Protein AF-A0A126QVD4-F1 (afdb_monomer)

pLDDT: mean 88.86, std 11.67, range [42.12, 97.56]

Secondary structure (DSSP, 8-state):
------HHHHHHHHHHHHHHHHHH-TT--EEE--TTS-HHHHHHHHHHHHHHTT---EETT----SSEEEES-STT-HHHHHHHHHH-TTSEEEEEEEETTTEEEEEE---

Solvent-accessible surface area (backbone atoms only — not comparable to full-atom values): 6305 Å² total; per-residue (Å²): 133,83,81,77,72,51,73,68,58,54,51,49,58,54,42,51,57,49,47,52,50,43,73,72,34,86,82,50,52,66,44,72,50,57,70,72,60,40,26,59,55,53,45,54,50,48,56,52,47,29,59,77,74,70,44,65,59,27,52,66,90,46,71,84,35,73,48,25,37,37,30,81,47,64,85,94,34,69,71,52,55,55,48,50,40,69,77,35,73,80,36,41,43,35,27,22,38,74,48,80,91,51,25,12,27,42,36,46,71,80,132

Sequence (111 aa):
MEELCSPAESDLDALERKLESFLLDKDAEMVIGLRRMGRENLLDYAVVMCGDIGLDCSVYPDTSSDHMVFFYGWEGMEGIFDRMSSENPRRQLVFGQELCHQVPALVRYKK

Radius of gyration: 14.75 Å; Cα contacts (8 Å, |Δi|>4): 171; chains: 1; bounding box: 33×44×39 Å

Structure (mmCIF, N/CA/C/O backbone):
data_AF-A0A126QVD4-F1
#
_entry.id   AF-A0A126QVD4-F1
#
loop_
_atom_site.group_PDB
_atom_site.id
_atom_site.type_symbol
_atom_site.label_atom_id
_atom_site.label_alt_id
_atom_site.label_comp_id
_atom_site.label_asym_id
_atom_site.label_entity_id
_atom_site.label_seq_id
_atom_site.pdbx_PDB_ins_code
_atom_site.Cartn_x
_atom_site.Cartn_y
_atom_site.Cartn_z
_atom_site.occupancy
_atom_site.B_iso_or_equiv
_atom_site.auth_seq_id
_atom_site.auth_comp_id
_atom_site.auth_asym_id
_atom_site.auth_atom_id
_atom_site.pdbx_PDB_model_num
ATOM 1 N N . MET A 1 1 ? 13.893 -28.969 -23.364 1.00 42.12 1 MET A N 1
ATOM 2 C CA . MET A 1 1 ? 14.118 -27.642 -23.962 1.00 42.12 1 MET A CA 1
ATOM 3 C C . MET A 1 1 ? 13.903 -26.684 -22.810 1.00 42.12 1 MET A C 1
ATOM 5 O O . MET A 1 1 ? 12.763 -26.484 -22.430 1.00 42.12 1 MET A O 1
ATOM 9 N N . GLU A 1 2 ? 14.978 -26.312 -22.117 1.00 47.94 2 GLU A N 1
ATOM 10 C CA . GLU A 1 2 ? 14.901 -25.401 -20.970 1.00 47.94 2 GLU A CA 1
ATOM 11 C C . GLU A 1 2 ? 14.807 -23.984 -21.535 1.00 47.94 2 GLU A C 1
ATOM 13 O O . GLU A 1 2 ? 15.745 -23.512 -22.179 1.00 47.94 2 GLU A O 1
ATOM 18 N N . GLU A 1 3 ? 13.648 -23.345 -21.382 1.00 51.97 3 GLU A N 1
ATOM 19 C CA . GLU A 1 3 ? 13.528 -21.906 -21.593 1.00 51.97 3 GLU A CA 1
ATOM 20 C C . GLU A 1 3 ? 14.398 -21.214 -20.544 1.00 51.97 3 GLU A C 1
ATOM 22 O O . GLU A 1 3 ? 14.135 -21.266 -19.344 1.00 51.97 3 GLU A O 1
ATOM 27 N N . LEU A 1 4 ? 15.491 -20.611 -21.006 1.00 51.12 4 LEU A N 1
ATOM 28 C CA . LEU A 1 4 ? 16.284 -19.688 -20.212 1.00 51.12 4 LEU A CA 1
ATOM 29 C C . LEU A 1 4 ? 15.438 -18.424 -20.029 1.00 51.12 4 LEU A C 1
ATOM 31 O O . LEU A 1 4 ? 15.457 -17.558 -20.904 1.00 51.12 4 LEU A O 1
ATOM 35 N N . CYS A 1 5 ? 14.683 -18.338 -18.928 1.00 48.69 5 CYS A N 1
ATOM 36 C CA . CYS A 1 5 ? 14.030 -17.093 -18.518 1.00 48.69 5 CYS A CA 1
ATOM 37 C C . CYS A 1 5 ? 15.049 -15.956 -18.579 1.00 48.69 5 CYS A C 1
ATOM 39 O O . CYS 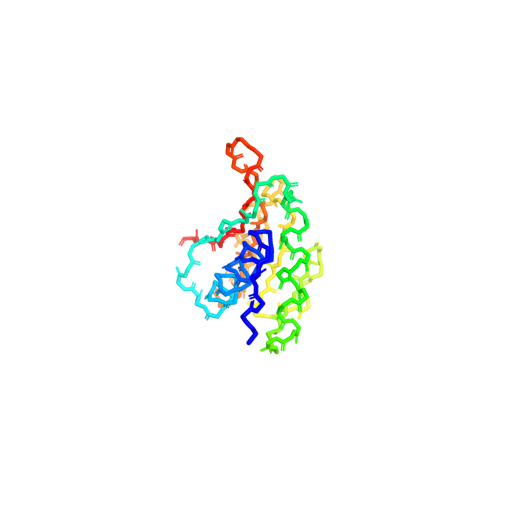A 1 5 ? 16.176 -16.077 -18.078 1.00 48.69 5 CYS A O 1
ATOM 41 N N . SER A 1 6 ? 14.669 -14.853 -19.216 1.00 58.19 6 SER A N 1
ATOM 42 C CA . SER A 1 6 ? 15.533 -13.683 -19.255 1.00 58.19 6 SER A CA 1
ATOM 43 C C . SER A 1 6 ? 15.725 -13.134 -17.828 1.00 58.19 6 SER A C 1
ATOM 45 O O . SER A 1 6 ? 14.829 -13.262 -16.990 1.00 58.19 6 SER A O 1
ATOM 47 N N . PRO A 1 7 ? 16.867 -12.494 -17.509 1.00 61.62 7 PRO A N 1
ATOM 48 C CA . PRO A 1 7 ? 17.097 -11.934 -16.173 1.00 61.62 7 PRO A CA 1
ATOM 49 C C . PRO A 1 7 ? 15.999 -10.955 -15.726 1.00 61.62 7 PRO A C 1
ATOM 51 O O . PRO A 1 7 ? 15.680 -10.890 -14.547 1.00 61.62 7 PRO A O 1
ATOM 54 N N . ALA A 1 8 ? 15.387 -10.237 -16.675 1.00 61.97 8 ALA A N 1
ATOM 55 C CA . ALA A 1 8 ? 14.307 -9.292 -16.406 1.00 61.97 8 ALA A CA 1
ATOM 56 C C . ALA A 1 8 ? 12.982 -9.977 -16.027 1.00 61.97 8 ALA A C 1
ATOM 58 O O . ALA A 1 8 ? 12.289 -9.497 -15.135 1.00 61.97 8 ALA A O 1
ATOM 59 N N . GLU A 1 9 ? 12.641 -11.101 -16.665 1.00 62.75 9 GLU A N 1
ATOM 60 C CA . GLU A 1 9 ? 11.473 -11.911 -16.280 1.00 62.75 9 GLU A CA 1
ATOM 61 C C . GLU A 1 9 ? 11.687 -12.537 -14.899 1.00 62.75 9 GLU A C 1
ATOM 63 O O . GLU A 1 9 ? 10.808 -12.468 -14.047 1.00 62.75 9 GLU A O 1
ATOM 68 N N . SER A 1 10 ? 12.902 -13.023 -14.618 1.00 73.00 10 SER A N 1
ATOM 69 C CA . SER A 1 10 ? 13.250 -13.538 -13.289 1.00 73.00 10 SER A CA 1
ATOM 70 C C . SER A 1 10 ? 13.154 -12.472 -12.187 1.00 73.00 10 SER A C 1
ATOM 72 O O . SER A 1 10 ? 12.842 -12.811 -11.044 1.00 73.00 10 SER A O 1
ATOM 74 N N . ASP A 1 11 ? 13.455 -11.209 -12.497 1.00 83.69 11 ASP A N 1
ATOM 75 C CA . ASP A 1 11 ? 13.363 -10.096 -11.548 1.00 83.69 11 ASP A CA 1
ATOM 76 C C . ASP A 1 11 ? 11.905 -9.699 -11.269 1.00 83.69 11 ASP A C 1
ATOM 78 O O . ASP A 1 11 ? 11.569 -9.363 -10.129 1.00 83.69 11 ASP A O 1
ATOM 82 N N . LEU A 1 12 ? 11.036 -9.768 -12.282 1.00 87.69 12 LEU A N 1
ATOM 83 C CA . LEU A 1 12 ? 9.601 -9.513 -12.140 1.00 87.69 12 LEU A CA 1
ATOM 84 C C . LEU A 1 12 ? 8.907 -10.627 -11.355 1.00 87.69 12 LEU A C 1
ATOM 86 O O . LEU A 1 12 ? 8.247 -10.320 -10.368 1.00 87.69 12 LEU A O 1
ATOM 90 N N . ASP A 1 13 ? 9.153 -11.898 -11.676 1.00 90.69 13 ASP A N 1
ATOM 91 C CA . ASP A 1 13 ? 8.613 -13.034 -10.914 1.00 90.69 13 ASP A CA 1
ATOM 92 C C . ASP A 1 13 ? 9.039 -12.975 -9.437 1.00 90.69 13 ASP A C 1
ATOM 94 O O . ASP A 1 13 ? 8.281 -13.289 -8.512 1.00 90.69 13 ASP A O 1
ATOM 98 N N . ALA A 1 14 ? 10.287 -12.565 -9.186 1.00 91.94 14 ALA A N 1
ATOM 99 C CA . ALA A 1 14 ? 10.794 -12.385 -7.835 1.00 91.94 14 ALA A CA 1
ATOM 100 C C . ALA A 1 14 ? 10.139 -11.194 -7.121 1.00 91.94 14 ALA A C 1
ATOM 102 O O . ALA A 1 14 ? 9.924 -11.268 -5.907 1.00 91.94 14 ALA A O 1
ATOM 103 N N . LEU A 1 15 ? 9.847 -10.101 -7.833 1.00 94.44 15 LEU A N 1
ATOM 104 C CA . LEU A 1 15 ? 9.083 -8.979 -7.293 1.00 94.44 15 LEU A CA 1
ATOM 105 C C . LEU A 1 15 ? 7.657 -9.414 -6.957 1.00 94.44 15 LEU A C 1
ATOM 107 O O . LEU A 1 15 ? 7.210 -9.132 -5.849 1.00 94.44 15 LEU A O 1
ATOM 111 N N . GLU A 1 16 ? 6.979 -10.124 -7.857 1.00 95.81 16 GLU A N 1
ATOM 112 C CA . GLU A 1 16 ? 5.603 -10.580 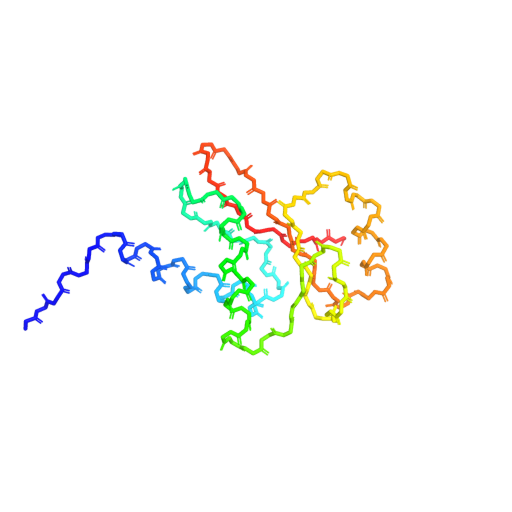-7.658 1.00 95.81 16 GLU A CA 1
ATOM 113 C C . GLU A 1 16 ? 5.465 -11.393 -6.377 1.00 95.81 16 GLU A C 1
ATOM 115 O O . GLU A 1 16 ? 4.668 -11.045 -5.512 1.00 95.81 16 GLU A O 1
ATOM 120 N N . ARG A 1 17 ? 6.325 -12.398 -6.180 1.00 95.75 17 ARG A N 1
ATOM 121 C CA . ARG A 1 17 ? 6.300 -13.231 -4.965 1.00 95.75 17 ARG A CA 1
ATOM 122 C C . ARG A 1 17 ? 6.551 -12.430 -3.689 1.00 95.75 17 ARG A C 1
ATOM 124 O O . ARG A 1 17 ? 5.953 -12.703 -2.650 1.00 95.75 17 ARG A O 1
ATOM 131 N N . LYS A 1 18 ? 7.464 -11.454 -3.736 1.00 96.56 18 LYS A N 1
ATOM 132 C CA . LYS A 1 18 ? 7.744 -10.576 -2.586 1.00 96.56 18 LYS A CA 1
ATOM 133 C C . LYS A 1 18 ? 6.562 -9.665 -2.291 1.00 96.56 18 LYS A C 1
ATOM 135 O O . LYS A 1 18 ? 6.254 -9.437 -1.124 1.00 96.56 18 LYS A O 1
ATOM 140 N N . LEU A 1 19 ? 5.936 -9.133 -3.334 1.00 97.19 19 LEU A N 1
ATOM 141 C CA . LEU A 1 19 ? 4.803 -8.236 -3.219 1.00 97.19 19 LEU A CA 1
ATOM 142 C C . LEU A 1 19 ? 3.579 -8.979 -2.690 1.00 97.19 19 LEU A C 1
ATOM 144 O O . LEU A 1 19 ? 2.992 -8.531 -1.714 1.00 97.19 19 LEU A O 1
ATOM 148 N N . GLU A 1 20 ? 3.275 -10.154 -3.232 1.00 97.44 20 GLU A N 1
ATOM 149 C CA . GLU A 1 20 ? 2.218 -11.034 -2.735 1.00 97.44 20 GLU A CA 1
ATOM 150 C C . GLU A 1 20 ? 2.434 -11.356 -1.250 1.00 97.44 20 GLU A C 1
ATOM 152 O O . GLU A 1 20 ? 1.540 -11.150 -0.427 1.00 97.44 20 GLU A O 1
ATOM 157 N N . SER A 1 21 ? 3.654 -11.762 -0.873 1.00 97.12 21 SER A N 1
ATOM 158 C CA . SER A 1 21 ? 4.001 -12.009 0.529 1.00 97.12 21 SER A CA 1
ATOM 159 C C . SER A 1 21 ? 3.792 -10.772 1.405 1.00 97.12 21 SER A C 1
ATOM 161 O O . SER A 1 21 ? 3.296 -10.908 2.518 1.00 97.12 21 SER A O 1
ATOM 163 N N . PHE A 1 22 ? 4.149 -9.577 0.931 1.00 97.56 22 PHE A N 1
ATOM 164 C CA . PHE A 1 22 ? 3.942 -8.321 1.658 1.00 97.56 22 PHE A CA 1
ATOM 165 C C . PHE A 1 22 ? 2.459 -7.954 1.805 1.00 97.56 22 PHE A C 1
ATOM 167 O O . PHE A 1 22 ? 2.061 -7.403 2.831 1.00 97.56 22 PHE A O 1
ATOM 174 N N . LEU A 1 23 ? 1.636 -8.233 0.794 1.00 96.69 23 LEU A N 1
ATOM 175 C CA . LEU A 1 23 ? 0.202 -7.949 0.825 1.00 96.69 23 LEU A CA 1
ATOM 176 C C . LEU A 1 23 ? -0.543 -8.884 1.788 1.00 96.69 23 LEU A C 1
ATOM 178 O O . LEU A 1 23 ? -1.460 -8.439 2.483 1.00 96.69 23 LEU A O 1
ATOM 182 N N . LEU A 1 24 ? -0.124 -10.151 1.860 1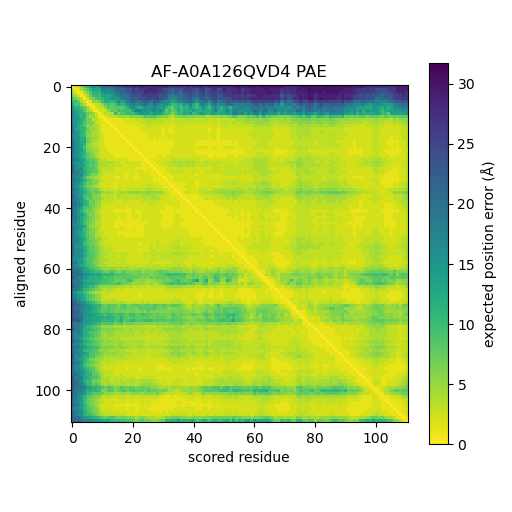.00 95.69 24 LEU A N 1
ATOM 183 C CA . LEU A 1 24 ? -0.709 -11.170 2.735 1.00 95.69 24 LEU A CA 1
ATOM 184 C C . LEU A 1 24 ? -0.202 -11.086 4.183 1.00 95.69 24 LEU A C 1
ATOM 186 O O . LEU A 1 24 ? -0.972 -11.332 5.116 1.00 95.69 24 LEU A O 1
ATOM 190 N N . ASP A 1 25 ? 1.066 -10.723 4.387 1.00 95.19 25 ASP A N 1
ATOM 191 C CA . ASP A 1 25 ? 1.666 -10.566 5.711 1.00 95.19 25 ASP A CA 1
ATOM 192 C C . ASP A 1 25 ? 1.468 -9.140 6.254 1.00 95.19 25 ASP A C 1
ATOM 194 O O . ASP A 1 25 ? 2.073 -8.165 5.803 1.00 95.19 25 ASP A O 1
ATOM 198 N N . LYS A 1 26 ? 0.619 -9.016 7.277 1.00 89.81 26 LYS A N 1
ATOM 199 C CA . LYS A 1 26 ? 0.320 -7.735 7.937 1.00 89.81 26 LYS A CA 1
ATOM 200 C C . LYS A 1 26 ? 1.482 -7.221 8.788 1.00 89.81 26 LYS A C 1
ATOM 202 O O . LYS A 1 26 ? 1.528 -6.023 9.072 1.00 89.81 26 LYS A O 1
ATOM 207 N N . ASP A 1 27 ? 2.409 -8.093 9.175 1.00 93.12 27 ASP A N 1
ATOM 208 C CA . ASP A 1 27 ? 3.581 -7.721 9.961 1.00 93.12 27 ASP A CA 1
ATOM 209 C C . ASP A 1 27 ? 4.725 -7.212 9.078 1.00 93.12 27 ASP A C 1
ATOM 211 O O . ASP A 1 27 ? 5.578 -6.461 9.569 1.00 93.12 27 ASP A O 1
ATOM 215 N N . ALA A 1 28 ? 4.705 -7.529 7.778 1.00 94.50 28 ALA A N 1
ATOM 216 C CA . ALA A 1 28 ? 5.667 -7.029 6.807 1.00 94.50 28 ALA A CA 1
ATOM 217 C C . ALA A 1 28 ? 5.624 -5.493 6.725 1.00 94.50 28 ALA A C 1
ATOM 219 O O . ALA A 1 28 ? 4.601 -4.875 6.413 1.00 94.50 28 ALA A O 1
ATOM 220 N N . GLU A 1 29 ? 6.767 -4.872 7.015 1.00 95.25 29 GLU A N 1
ATOM 221 C CA . GLU A 1 29 ? 6.900 -3.413 7.107 1.00 95.25 29 GLU A CA 1
ATOM 222 C C . GLU A 1 29 ? 7.107 -2.756 5.756 1.00 95.25 29 GLU A C 1
ATOM 224 O O . GLU A 1 29 ? 6.608 -1.658 5.518 1.00 95.25 29 GLU A O 1
ATOM 229 N N . MET A 1 30 ? 7.840 -3.420 4.866 1.00 96.31 30 MET A N 1
ATOM 230 C CA . MET A 1 30 ? 8.141 -2.874 3.557 1.00 96.31 30 MET A CA 1
ATOM 231 C C . MET A 1 30 ? 8.438 -3.955 2.527 1.00 96.31 30 MET A C 1
ATOM 233 O O . MET A 1 30 ? 8.949 -5.027 2.853 1.00 96.31 30 MET A O 1
ATOM 237 N N . VAL A 1 31 ? 8.207 -3.613 1.265 1.00 96.81 31 VAL A N 1
ATOM 238 C CA . VAL A 1 31 ? 8.687 -4.365 0.105 1.00 96.81 31 VAL A CA 1
ATOM 239 C C . VAL A 1 31 ? 9.404 -3.421 -0.848 1.00 96.81 31 VAL A C 1
ATOM 241 O O . VAL A 1 31 ? 8.956 -2.303 -1.099 1.00 96.81 31 VAL A O 1
ATOM 244 N N . ILE A 1 32 ? 10.550 -3.871 -1.356 1.00 95.88 32 ILE A N 1
ATOM 245 C CA . ILE A 1 32 ? 11.388 -3.109 -2.281 1.00 95.88 32 ILE A CA 1
ATOM 246 C C . ILE A 1 32 ? 11.063 -3.544 -3.709 1.00 95.88 32 ILE A C 1
ATOM 248 O O . ILE A 1 32 ? 11.115 -4.734 -4.023 1.00 95.88 32 ILE A O 1
ATOM 252 N N . GLY A 1 33 ? 10.754 -2.570 -4.561 1.00 94.50 33 GLY A N 1
ATOM 253 C CA . GLY A 1 33 ? 10.507 -2.772 -5.982 1.00 94.50 33 GLY A CA 1
ATOM 254 C C . GLY A 1 33 ? 11.779 -2.795 -6.825 1.00 94.50 33 GLY A C 1
ATOM 255 O O . GLY A 1 33 ? 12.905 -2.664 -6.338 1.00 94.50 33 GLY A O 1
ATOM 256 N N . LEU A 1 34 ? 11.590 -2.933 -8.136 1.00 93.19 34 LEU A N 1
ATOM 257 C CA . LEU A 1 34 ? 12.692 -2.903 -9.091 1.00 93.19 34 LEU A CA 1
ATOM 258 C C . LEU A 1 34 ? 13.209 -1.475 -9.288 1.00 93.19 34 LEU A C 1
ATOM 260 O O . LEU A 1 34 ? 12.451 -0.507 -9.381 1.00 93.19 34 LEU A O 1
ATOM 264 N N . ARG A 1 35 ? 14.533 -1.336 -9.388 1.00 91.19 35 ARG A N 1
ATOM 265 C CA . ARG A 1 35 ? 15.179 -0.043 -9.629 1.00 91.19 35 ARG A CA 1
ATOM 266 C C . ARG A 1 35 ? 14.640 0.585 -10.919 1.00 91.19 35 ARG A C 1
ATOM 268 O O . ARG A 1 35 ? 14.551 -0.093 -11.937 1.00 91.19 35 ARG A O 1
ATOM 275 N N . ARG A 1 36 ? 14.361 1.892 -10.894 1.00 87.69 36 ARG A N 1
ATOM 276 C CA . ARG A 1 36 ? 13.770 2.678 -12.000 1.00 87.69 36 ARG A CA 1
ATOM 277 C C . ARG A 1 36 ? 12.320 2.338 -12.364 1.00 87.69 36 ARG A C 1
ATOM 279 O O . ARG A 1 36 ? 11.798 2.979 -13.268 1.00 87.69 36 ARG A O 1
ATOM 286 N N . MET A 1 37 ? 11.659 1.406 -11.671 1.00 91.31 37 MET A N 1
ATOM 287 C CA . MET A 1 37 ? 10.216 1.185 -11.838 1.00 91.31 37 MET A CA 1
ATOM 288 C C . MET A 1 37 ? 9.427 2.432 -11.418 1.00 91.31 37 MET A C 1
ATOM 290 O O . MET A 1 37 ? 8.453 2.778 -12.070 1.00 91.31 37 MET A O 1
ATOM 294 N N . GLY A 1 38 ? 9.901 3.152 -10.396 1.00 91.81 38 GLY A N 1
ATOM 295 C CA . GLY A 1 38 ? 9.222 4.308 -9.809 1.00 91.81 38 GLY A CA 1
ATOM 296 C C . GLY A 1 38 ? 8.119 3.890 -8.834 1.00 91.81 38 GLY A C 1
ATOM 297 O O . GLY A 1 38 ? 7.462 2.864 -9.023 1.00 91.81 38 GLY A O 1
ATOM 298 N N . ARG A 1 39 ? 7.930 4.666 -7.758 1.00 93.44 39 ARG A N 1
ATOM 299 C CA . ARG A 1 39 ? 6.989 4.297 -6.683 1.00 93.44 39 ARG A CA 1
ATOM 300 C C . ARG A 1 39 ? 5.537 4.161 -7.138 1.00 93.44 39 ARG A C 1
ATOM 302 O O . ARG A 1 39 ? 4.839 3.301 -6.620 1.00 93.44 39 ARG A O 1
ATOM 309 N N . GLU A 1 40 ? 5.098 4.987 -8.087 1.00 94.00 40 GLU A N 1
ATOM 310 C CA . GLU A 1 40 ? 3.709 4.990 -8.568 1.00 94.00 40 GLU A CA 1
ATOM 311 C C . GLU A 1 40 ? 3.402 3.684 -9.299 1.00 94.00 40 GLU A C 1
ATOM 313 O O . GLU A 1 40 ? 2.454 2.999 -8.942 1.00 94.00 40 GLU A O 1
ATOM 318 N N . ASN A 1 41 ? 4.297 3.252 -10.192 1.00 94.81 41 ASN A N 1
ATOM 319 C CA . ASN A 1 41 ? 4.156 1.978 -10.896 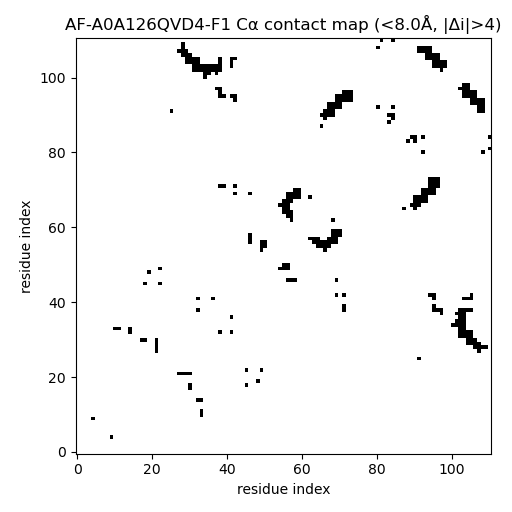1.00 94.81 41 ASN A CA 1
ATOM 320 C C . ASN A 1 41 ? 4.190 0.772 -9.945 1.00 94.81 41 ASN A C 1
ATOM 322 O O . ASN A 1 41 ? 3.443 -0.180 -10.145 1.00 94.81 41 ASN A O 1
ATOM 326 N N . LEU A 1 42 ? 5.045 0.789 -8.912 1.00 96.25 42 LEU A N 1
ATOM 327 C CA . LEU A 1 42 ? 5.065 -0.280 -7.905 1.00 96.25 42 LEU A CA 1
ATOM 328 C C . LEU A 1 42 ? 3.745 -0.337 -7.117 1.00 96.25 42 LEU A C 1
ATOM 330 O O . LEU A 1 42 ? 3.252 -1.423 -6.823 1.00 96.25 42 LEU A O 1
ATOM 334 N N . LEU A 1 43 ? 3.183 0.823 -6.771 1.00 96.56 43 LEU A N 1
ATOM 335 C CA . LEU A 1 43 ? 1.907 0.920 -6.068 1.00 96.56 43 LEU A CA 1
ATOM 336 C C . LEU A 1 43 ? 0.752 0.448 -6.946 1.00 96.56 43 LEU A C 1
ATOM 338 O O . LEU A 1 43 ? -0.029 -0.386 -6.500 1.00 96.56 43 LEU A O 1
ATOM 342 N N . ASP A 1 44 ? 0.666 0.927 -8.185 1.00 96.25 44 ASP A N 1
ATOM 343 C CA . ASP A 1 44 ? -0.379 0.522 -9.127 1.00 96.25 44 ASP A CA 1
ATOM 344 C C . ASP A 1 44 ? -0.340 -0.995 -9.358 1.00 96.25 44 ASP A C 1
ATOM 346 O O . ASP A 1 44 ? -1.377 -1.657 -9.362 1.00 96.25 44 ASP A O 1
ATOM 350 N N . TYR A 1 45 ? 0.862 -1.571 -9.449 1.00 96.25 45 TYR A N 1
ATOM 351 C CA . TYR A 1 45 ? 1.043 -3.016 -9.545 1.00 96.25 45 TYR A CA 1
ATOM 352 C C . TYR A 1 45 ? 0.539 -3.761 -8.300 1.00 96.25 45 TYR A C 1
ATOM 354 O O . TYR A 1 45 ? -0.111 -4.796 -8.420 1.00 96.25 45 TYR A O 1
ATOM 362 N N . ALA A 1 46 ? 0.766 -3.216 -7.102 1.00 97.12 46 ALA A N 1
ATOM 363 C CA . ALA A 1 46 ? 0.238 -3.778 -5.861 1.00 97.12 46 ALA A CA 1
ATOM 364 C C . ALA A 1 46 ? -1.290 -3.704 -5.773 1.00 97.12 46 ALA A C 1
ATOM 366 O O . ALA A 1 46 ? -1.915 -4.640 -5.285 1.00 97.12 46 ALA A O 1
ATOM 367 N N . VAL A 1 47 ? -1.896 -2.622 -6.268 1.00 96.69 47 VAL A N 1
ATOM 368 C CA . VAL A 1 47 ? -3.357 -2.462 -6.323 1.00 96.69 47 VAL A CA 1
ATOM 369 C C . VAL A 1 47 ? -3.979 -3.491 -7.265 1.00 96.69 47 VAL A C 1
ATOM 371 O O . VAL A 1 47 ? -4.969 -4.125 -6.903 1.00 96.69 47 VAL A O 1
ATOM 374 N N . VAL A 1 48 ? -3.387 -3.702 -8.445 1.00 96.88 48 VAL A N 1
ATOM 375 C CA . VAL A 1 48 ? -3.817 -4.764 -9.369 1.00 96.88 48 VAL A CA 1
ATOM 376 C C . VAL A 1 48 ? -3.693 -6.131 -8.698 1.00 96.88 48 VAL A C 1
ATOM 378 O O . VAL A 1 48 ? -4.668 -6.879 -8.653 1.00 96.88 48 VAL A O 1
ATOM 381 N N . MET A 1 49 ? -2.541 -6.410 -8.083 1.00 97.19 49 MET A N 1
ATOM 382 C CA . MET A 1 49 ? -2.288 -7.678 -7.404 1.00 97.19 49 MET A CA 1
ATOM 383 C C . MET A 1 49 ? -3.269 -7.944 -6.260 1.00 97.19 49 MET A C 1
ATOM 385 O O . MET A 1 49 ? -3.714 -9.076 -6.112 1.00 97.19 49 MET A O 1
ATOM 389 N N . CYS A 1 50 ? -3.653 -6.928 -5.477 1.00 96.62 50 CYS A N 1
ATOM 390 C CA . CYS A 1 50 ? -4.712 -7.061 -4.475 1.00 96.62 50 CYS A CA 1
ATOM 391 C C . CYS A 1 50 ? -6.005 -7.607 -5.092 1.00 96.62 50 CYS A C 1
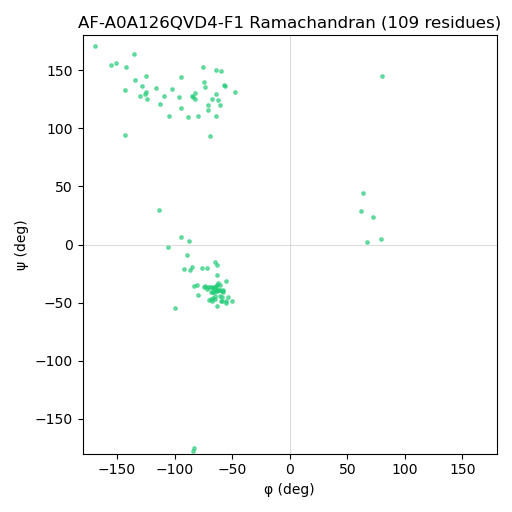ATOM 393 O O . CYS A 1 50 ? -6.596 -8.529 -4.533 1.00 96.62 50 CYS A O 1
ATOM 395 N N . GLY A 1 51 ? -6.412 -7.088 -6.255 1.00 95.56 51 GLY A N 1
ATOM 396 C CA . GLY A 1 51 ? -7.565 -7.597 -6.995 1.00 95.56 51 GLY A CA 1
ATOM 397 C C . GLY A 1 51 ? -7.405 -9.064 -7.401 1.00 95.56 51 GLY A C 1
ATOM 398 O O . GLY A 1 51 ? -8.326 -9.856 -7.195 1.00 95.56 51 GLY A O 1
ATOM 399 N N . ASP A 1 52 ? -6.226 -9.439 -7.898 1.00 96.44 52 ASP A N 1
ATOM 400 C CA . ASP A 1 52 ? -5.929 -10.804 -8.351 1.00 96.44 52 ASP A CA 1
ATOM 401 C C . ASP A 1 52 ? -5.955 -11.831 -7.209 1.00 96.44 52 ASP A C 1
ATOM 403 O O . ASP A 1 52 ? -6.435 -12.953 -7.388 1.00 96.44 52 ASP A O 1
ATOM 407 N N . ILE A 1 53 ? -5.494 -11.446 -6.014 1.00 96.00 53 ILE A N 1
ATOM 408 C CA . ILE A 1 53 ? -5.477 -12.317 -4.825 1.00 96.00 53 ILE A CA 1
ATOM 409 C C . ILE A 1 53 ? -6.713 -12.145 -3.924 1.00 96.00 53 ILE A C 1
ATOM 411 O O . ILE A 1 53 ? -6.785 -12.733 -2.843 1.00 96.00 53 ILE A O 1
ATOM 415 N N . GLY A 1 54 ? -7.705 -11.360 -4.356 1.00 95.38 54 GLY A N 1
ATOM 416 C CA . GLY A 1 54 ? -8.976 -11.174 -3.650 1.00 95.38 54 GLY A CA 1
ATOM 417 C C . GLY A 1 54 ? -8.888 -10.338 -2.368 1.00 95.38 54 GLY A C 1
ATOM 418 O O . GLY A 1 54 ? -9.740 -10.475 -1.486 1.00 95.38 54 GLY A O 1
ATOM 419 N N . LEU A 1 55 ? -7.872 -9.484 -2.240 1.00 94.81 55 LEU A N 1
ATOM 420 C CA . LEU A 1 55 ? -7.781 -8.492 -1.174 1.00 94.81 55 LEU A CA 1
ATOM 421 C C . LEU A 1 55 ? -8.561 -7.232 -1.544 1.00 94.81 55 LEU A C 1
ATOM 423 O O . LEU A 1 55 ? -8.316 -6.597 -2.566 1.00 94.81 55 LEU A O 1
ATOM 427 N N . ASP A 1 56 ? -9.458 -6.832 -0.647 1.00 94.62 56 ASP A N 1
ATOM 428 C CA . ASP A 1 56 ? -10.089 -5.521 -0.713 1.00 94.62 56 ASP A CA 1
ATOM 429 C C . ASP A 1 56 ? -9.044 -4.429 -0.446 1.00 94.62 56 ASP A C 1
ATOM 431 O O . ASP A 1 56 ? -8.335 -4.456 0.570 1.00 94.62 56 ASP A O 1
ATOM 435 N N . CYS A 1 57 ? -8.926 -3.484 -1.374 1.00 95.31 57 CYS A N 1
ATOM 436 C CA . CYS A 1 57 ? -8.064 -2.326 -1.220 1.00 95.31 57 CYS A CA 1
ATOM 437 C C . CYS A 1 57 ? -8.602 -1.127 -1.999 1.00 95.31 57 CYS A C 1
ATOM 439 O O . CYS A 1 57 ? -9.304 -1.283 -2.998 1.00 95.31 57 CYS A O 1
ATOM 441 N N . SER A 1 58 ? -8.225 0.072 -1.569 1.00 95.75 58 SER A N 1
ATOM 442 C CA . SER A 1 58 ? -8.506 1.312 -2.290 1.00 95.75 58 SER A CA 1
ATOM 443 C C . SER A 1 58 ? -7.275 2.215 -2.330 1.00 95.75 58 SER A C 1
ATOM 445 O O . SER A 1 58 ? -6.309 2.024 -1.587 1.00 95.75 58 SER A O 1
ATOM 447 N N . VAL A 1 59 ? -7.292 3.210 -3.214 1.00 95.00 59 VAL A N 1
ATOM 448 C CA . VAL A 1 59 ? -6.240 4.229 -3.310 1.00 95.00 59 VAL A CA 1
ATOM 449 C C . VAL A 1 59 ? -6.802 5.551 -2.805 1.00 95.00 59 VAL A C 1
ATOM 451 O O . VAL A 1 59 ? -7.847 6.003 -3.271 1.00 95.00 59 VAL A O 1
ATOM 454 N N . TYR A 1 60 ? -6.109 6.194 -1.865 1.00 92.44 60 TYR A N 1
ATOM 455 C CA . TYR A 1 60 ? -6.516 7.493 -1.332 1.00 92.44 60 TYR A CA 1
ATOM 456 C C . TYR A 1 60 ? -6.655 8.535 -2.469 1.00 92.44 60 TYR A C 1
ATOM 458 O O . TYR A 1 60 ? -5.767 8.618 -3.321 1.00 92.44 60 TYR A O 1
ATOM 466 N N . PRO A 1 61 ? -7.719 9.367 -2.492 1.00 89.69 61 PRO A N 1
ATOM 467 C CA . PRO A 1 61 ? -8.666 9.643 -1.407 1.00 89.69 61 PRO A CA 1
ATOM 468 C C . PRO A 1 61 ? -9.861 8.696 -1.307 1.00 89.69 61 PRO A C 1
ATOM 470 O O . PRO A 1 61 ? -10.710 8.914 -0.445 1.00 89.69 61 PRO A O 1
ATOM 473 N N . ASP A 1 62 ? -9.949 7.662 -2.142 1.00 87.69 62 ASP A N 1
ATOM 474 C CA . ASP A 1 62 ? -10.975 6.646 -1.958 1.00 87.69 62 ASP A CA 1
ATOM 475 C C . ASP A 1 62 ? -10.652 5.808 -0.714 1.00 87.69 62 ASP A C 1
ATOM 477 O O . ASP A 1 62 ? -9.632 5.119 -0.639 1.00 87.69 62 ASP A O 1
ATOM 481 N N . THR A 1 63 ? -11.520 5.892 0.288 1.00 82.62 63 THR A N 1
ATOM 482 C CA . THR A 1 63 ? -11.434 5.124 1.536 1.00 82.62 63 THR A CA 1
ATOM 483 C C . THR A 1 63 ? -12.584 4.130 1.652 1.00 82.62 63 THR A C 1
ATOM 485 O O . THR A 1 63 ? -13.059 3.864 2.756 1.00 82.62 63 THR A O 1
ATOM 488 N N . SER A 1 64 ? -13.081 3.638 0.517 1.00 85.50 64 SER A N 1
ATOM 489 C CA . SER A 1 64 ? -14.109 2.602 0.450 1.00 85.50 64 SER A CA 1
ATOM 490 C C . SER A 1 64 ? -13.645 1.270 1.047 1.00 85.50 64 SER A C 1
ATOM 492 O O . SER A 1 64 ? -14.482 0.525 1.553 1.00 85.50 64 SER A O 1
ATOM 494 N N . SER A 1 65 ? -12.333 0.997 1.054 1.00 86.25 65 SER A N 1
ATOM 495 C CA . SER A 1 65 ? -11.784 -0.213 1.664 1.00 86.25 65 SER A CA 1
ATOM 496 C C . SER A 1 65 ? -11.607 -0.097 3.179 1.00 86.25 65 SER A C 1
ATOM 498 O O . SER A 1 65 ? -10.958 0.810 3.718 1.00 86.25 65 SER A O 1
ATOM 500 N N . ASP A 1 66 ? -12.105 -1.108 3.885 1.00 85.25 66 ASP A N 1
ATOM 501 C CA . ASP A 1 66 ? -11.857 -1.293 5.315 1.00 85.25 66 ASP A CA 1
ATOM 502 C C . ASP A 1 66 ? -10.605 -2.120 5.610 1.00 85.25 66 ASP A C 1
ATOM 504 O O . ASP A 1 66 ? -10.174 -2.188 6.766 1.00 85.25 66 ASP A O 1
ATOM 508 N N . HIS A 1 67 ? -10.000 -2.723 4.584 1.00 91.00 67 HIS A N 1
ATOM 509 C CA . HIS A 1 67 ? -8.859 -3.608 4.746 1.00 91.00 67 HIS A CA 1
ATOM 510 C C . HIS A 1 67 ? -7.529 -2.920 4.442 1.00 91.00 67 HIS A C 1
ATOM 512 O O . HIS A 1 67 ? -6.659 -2.917 5.313 1.00 91.00 67 HIS A O 1
ATOM 518 N N . MET A 1 68 ? -7.356 -2.320 3.261 1.00 95.06 68 MET A N 1
ATOM 519 C CA . MET A 1 68 ? -6.085 -1.711 2.866 1.00 95.06 68 MET A CA 1
ATOM 520 C C . MET A 1 68 ? -6.285 -0.430 2.060 1.00 95.06 68 MET A C 1
ATOM 522 O O . MET A 1 68 ? -7.058 -0.400 1.110 1.00 95.06 68 MET A O 1
ATOM 526 N N . VAL A 1 69 ? -5.550 0.624 2.411 1.00 95.88 69 VAL A N 1
ATOM 527 C CA . VAL A 1 69 ? -5.550 1.885 1.664 1.00 95.88 69 VAL A CA 1
ATOM 528 C C . VAL A 1 69 ? -4.131 2.240 1.250 1.00 95.88 69 VAL A C 1
ATOM 530 O O . VAL A 1 69 ? -3.231 2.326 2.091 1.00 95.88 69 VAL A O 1
ATOM 533 N N . PHE A 1 70 ? -3.954 2.460 -0.048 1.00 96.12 70 PHE A N 1
ATOM 534 C CA . PHE A 1 70 ? -2.698 2.869 -0.657 1.00 96.12 70 PHE A CA 1
ATOM 535 C C . PHE A 1 70 ? -2.600 4.388 -0.808 1.00 96.12 70 PHE A C 1
ATOM 537 O O . PHE A 1 70 ? -3.576 5.071 -1.121 1.00 96.12 70 PHE A O 1
ATOM 544 N N . PHE A 1 71 ? -1.388 4.907 -0.636 1.00 95.12 71 PHE A N 1
ATOM 545 C CA . PHE A 1 71 ? -1.048 6.319 -0.756 1.00 95.12 71 PHE A CA 1
ATOM 546 C C . PHE A 1 71 ? 0.165 6.477 -1.674 1.00 95.12 71 PHE A C 1
ATOM 548 O O . PHE A 1 71 ? 1.208 5.875 -1.433 1.00 95.12 71 PHE A O 1
ATOM 555 N N . TYR A 1 72 ? 0.084 7.327 -2.699 1.00 91.38 72 TYR A N 1
ATOM 556 C CA . TYR A 1 72 ? 1.215 7.555 -3.614 1.00 91.38 72 TYR A CA 1
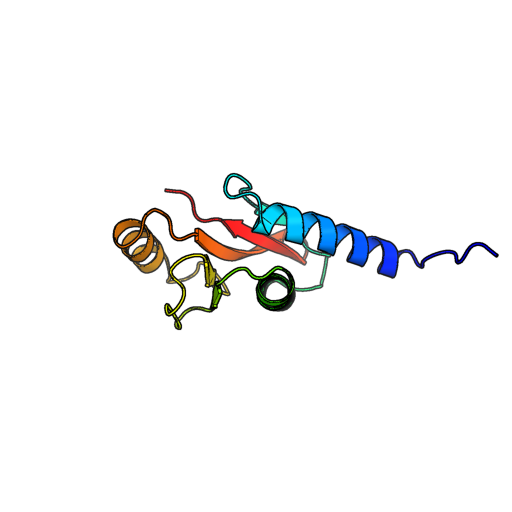ATOM 557 C C . TYR A 1 72 ? 2.457 8.164 -2.946 1.00 91.38 72 TYR A C 1
ATOM 559 O O . TYR A 1 72 ? 3.554 8.097 -3.503 1.00 91.38 72 TYR A O 1
ATOM 567 N N . GLY A 1 73 ? 2.305 8.750 -1.759 1.00 85.69 73 GLY A N 1
ATOM 568 C CA . GLY A 1 73 ? 3.397 9.312 -0.979 1.00 85.69 73 GLY A CA 1
ATOM 569 C C . GLY A 1 73 ? 2.966 9.675 0.437 1.00 85.69 73 GLY A C 1
ATOM 570 O O . GLY A 1 73 ? 1.781 9.648 0.769 1.00 85.69 73 GLY A O 1
ATOM 571 N N . TRP A 1 74 ? 3.950 10.011 1.270 1.00 82.81 74 TRP A N 1
ATOM 572 C CA . TRP A 1 74 ? 3.738 10.395 2.669 1.00 82.81 74 TRP A CA 1
ATOM 573 C C . TRP A 1 74 ? 3.556 11.913 2.865 1.00 82.81 74 TRP A C 1
ATOM 575 O O . TRP A 1 74 ? 3.010 12.349 3.878 1.00 82.81 74 TRP A O 1
ATOM 585 N N . GLU A 1 75 ? 4.020 12.722 1.909 1.00 81.81 75 GLU A N 1
ATOM 586 C CA . GLU A 1 75 ? 4.047 14.181 2.021 1.00 81.81 75 GLU A CA 1
ATOM 587 C C . GLU A 1 75 ? 2.627 14.749 2.156 1.00 81.81 75 GLU A C 1
ATOM 589 O O . GLU A 1 75 ? 1.754 14.485 1.332 1.00 81.81 75 GLU A O 1
ATOM 594 N N . GLY A 1 76 ? 2.388 15.513 3.227 1.00 80.50 76 GLY A N 1
ATOM 595 C CA . GLY A 1 76 ? 1.074 16.089 3.532 1.00 80.50 76 GLY A CA 1
ATOM 596 C C . GLY A 1 76 ? 0.065 15.124 4.171 1.00 80.50 76 GLY A C 1
ATOM 597 O O . GLY A 1 76 ? -1.076 15.523 4.402 1.00 80.50 76 GLY A O 1
ATOM 598 N N . MET A 1 77 ? 0.465 13.887 4.497 1.00 84.88 77 MET A N 1
ATOM 599 C CA . MET A 1 77 ? -0.444 12.841 4.990 1.00 84.88 77 MET A CA 1
ATOM 600 C C . MET A 1 77 ? -0.333 12.549 6.495 1.00 84.88 77 MET A C 1
ATOM 602 O O . MET A 1 77 ? -1.110 11.744 7.004 1.00 84.88 77 MET A O 1
ATOM 606 N N . GLU A 1 78 ? 0.571 13.211 7.227 1.00 76.88 78 GLU A N 1
ATOM 607 C CA . GLU A 1 78 ? 0.858 12.947 8.653 1.00 76.88 78 GLU A CA 1
ATOM 608 C C . GLU A 1 78 ? -0.416 12.898 9.523 1.00 76.88 78 GLU A C 1
ATOM 610 O O . GLU A 1 78 ? -0.651 11.919 10.226 1.00 76.88 78 GLU A O 1
ATOM 615 N N . GLY A 1 79 ? -1.314 13.885 9.40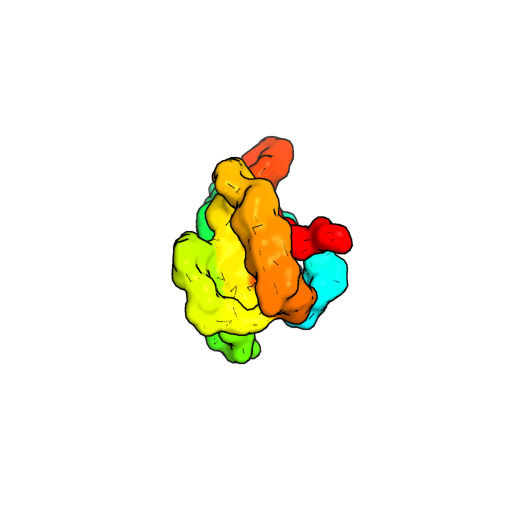1 1.00 86.25 79 GLY A N 1
ATOM 616 C CA . GLY A 1 79 ? -2.582 13.895 10.148 1.00 86.25 79 GLY A CA 1
ATOM 617 C C . GLY A 1 79 ? -3.655 12.940 9.607 1.00 86.25 79 GLY A C 1
ATOM 618 O O . GLY A 1 79 ? -4.587 12.576 10.325 1.00 86.25 79 GLY A O 1
ATOM 619 N N . ILE A 1 80 ? -3.543 12.525 8.344 1.00 90.19 80 ILE A N 1
ATOM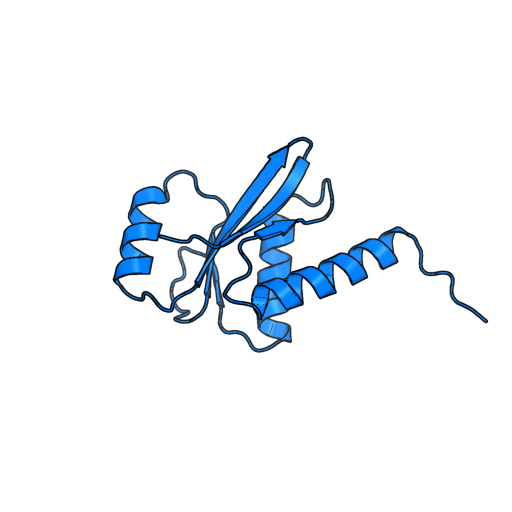 620 C CA . ILE A 1 80 ? -4.508 11.628 7.698 1.00 90.19 80 ILE A CA 1
ATOM 621 C C . ILE A 1 80 ? -4.236 10.185 8.115 1.00 90.19 80 ILE A C 1
ATOM 623 O O . ILE A 1 80 ? -5.184 9.484 8.472 1.00 90.19 80 ILE A O 1
ATOM 627 N N . PHE A 1 81 ? -2.968 9.764 8.148 1.00 88.69 81 PHE A N 1
ATOM 628 C CA . PHE A 1 81 ? -2.584 8.440 8.640 1.00 88.69 81 PHE A CA 1
ATOM 629 C C . PHE A 1 81 ? -3.022 8.233 10.087 1.00 88.69 81 PHE A C 1
ATOM 631 O O . PHE A 1 81 ? -3.688 7.244 10.389 1.00 88.69 81 PHE A O 1
ATOM 638 N N . ASP A 1 82 ? -2.732 9.201 10.959 1.00 89.00 82 ASP A N 1
ATOM 639 C CA . ASP A 1 82 ? -3.127 9.147 12.365 1.00 89.00 82 ASP A CA 1
ATOM 640 C C . ASP A 1 82 ? -4.641 9.037 12.541 1.00 89.00 82 ASP A C 1
ATOM 642 O O . ASP A 1 82 ? -5.125 8.215 13.328 1.00 89.00 82 ASP A O 1
ATOM 646 N N . ARG A 1 83 ? -5.401 9.844 11.792 1.00 91.25 83 ARG A N 1
ATOM 647 C CA . ARG A 1 83 ? -6.863 9.817 11.829 1.00 91.25 83 ARG A CA 1
ATOM 648 C C . ARG A 1 83 ? -7.397 8.467 11.357 1.00 91.25 83 ARG A C 1
ATOM 650 O O . ARG A 1 83 ? -8.154 7.839 12.087 1.00 91.25 83 ARG A O 1
ATOM 657 N N . MET A 1 84 ? -6.978 7.998 10.183 1.00 90.81 84 MET A N 1
ATOM 658 C CA . MET A 1 84 ? -7.472 6.745 9.601 1.00 90.81 84 MET A CA 1
ATOM 659 C C . MET A 1 84 ? -7.080 5.521 10.431 1.00 90.81 84 MET A C 1
ATOM 661 O O . MET A 1 84 ? -7.890 4.611 10.593 1.00 90.81 84 MET A O 1
ATOM 665 N N . SER A 1 85 ? -5.868 5.515 10.992 1.00 88.75 85 SER A N 1
ATOM 666 C CA . SER A 1 85 ? -5.411 4.475 11.917 1.00 88.75 85 SER A CA 1
ATOM 667 C C . SER A 1 85 ? -6.235 4.474 13.210 1.00 88.75 85 SER A C 1
ATOM 669 O O . SER A 1 85 ? -6.552 3.412 13.738 1.00 88.75 85 SER A O 1
ATOM 671 N N . SER A 1 86 ? -6.654 5.647 13.695 1.00 90.62 86 SER A N 1
ATOM 672 C CA . SER A 1 86 ? -7.518 5.756 14.880 1.00 90.62 86 SER A CA 1
ATOM 673 C C . SER A 1 86 ? -8.972 5.354 14.597 1.00 90.62 86 SER A C 1
ATOM 675 O O . SER A 1 86 ? -9.611 4.746 15.453 1.00 90.62 86 SER A O 1
ATOM 677 N N . GLU A 1 87 ? -9.500 5.673 13.411 1.00 91.00 87 GLU A N 1
ATOM 678 C CA . GLU A 1 87 ? -10.857 5.304 12.973 1.00 91.00 87 GLU A CA 1
ATOM 679 C C . GLU A 1 87 ? -11.007 3.791 12.778 1.00 91.00 87 GLU A C 1
ATOM 681 O O . GLU A 1 87 ? -12.017 3.207 13.170 1.00 91.00 87 GLU A O 1
ATOM 686 N N . ASN A 1 88 ? -9.994 3.148 12.193 1.00 90.69 88 ASN A N 1
ATOM 687 C CA . ASN A 1 88 ? -9.954 1.704 12.019 1.00 90.69 88 ASN A CA 1
ATOM 688 C C . ASN A 1 88 ? -8.519 1.178 12.213 1.00 90.69 88 ASN A C 1
ATOM 690 O O . ASN A 1 88 ? -7.761 1.089 11.247 1.00 90.69 88 ASN A O 1
ATOM 694 N N . PRO A 1 89 ? -8.159 0.732 13.432 1.00 89.00 89 PRO A N 1
ATOM 695 C CA . PRO A 1 89 ? -6.820 0.213 13.730 1.00 89.00 89 PRO A CA 1
ATOM 696 C C . PRO A 1 89 ? -6.456 -1.080 12.993 1.00 89.00 89 PRO A C 1
ATOM 698 O O . PRO A 1 89 ? -5.297 -1.485 12.990 1.00 89.00 89 PRO A O 1
ATOM 701 N N . ARG A 1 90 ? -7.442 -1.774 12.408 1.00 90.25 90 ARG A N 1
ATOM 702 C CA . ARG A 1 90 ? -7.207 -2.988 11.613 1.00 90.25 90 ARG A CA 1
ATOM 703 C C . ARG A 1 90 ? -6.908 -2.668 10.153 1.00 90.25 90 ARG A C 1
ATOM 705 O O . ARG A 1 90 ? -6.314 -3.513 9.475 1.00 90.25 90 ARG A O 1
ATOM 712 N N . ARG A 1 91 ? -7.314 -1.484 9.684 1.00 92.12 91 ARG A N 1
ATOM 713 C CA . ARG A 1 91 ? -7.049 -1.017 8.328 1.00 92.12 91 ARG A CA 1
ATOM 714 C C . ARG A 1 91 ? -5.549 -0.859 8.149 1.00 92.12 91 ARG A C 1
ATOM 716 O O . ARG A 1 91 ? -4.857 -0.229 8.943 1.00 92.12 91 ARG A O 1
ATOM 723 N N . GLN A 1 92 ? -5.059 -1.450 7.079 1.00 94.75 92 GLN A N 1
ATOM 724 C CA . GLN A 1 92 ? -3.681 -1.357 6.663 1.00 94.75 92 GLN A CA 1
ATOM 725 C C . GLN A 1 92 ? -3.495 -0.084 5.844 1.00 94.75 92 GLN A C 1
ATOM 727 O O . GLN A 1 92 ? -4.227 0.147 4.886 1.00 94.75 92 GLN A O 1
ATOM 732 N N . LEU A 1 93 ? -2.521 0.741 6.208 1.00 94.94 93 LEU A N 1
ATOM 733 C CA . LEU A 1 93 ? -2.195 1.956 5.467 1.00 94.94 93 LEU A CA 1
ATOM 734 C C . LEU A 1 93 ? -0.816 1.752 4.845 1.00 94.94 93 LEU A C 1
ATOM 736 O O . LEU A 1 93 ? 0.145 1.477 5.561 1.00 94.94 93 LEU A O 1
ATOM 740 N N . VAL A 1 94 ? -0.729 1.828 3.522 1.00 95.75 94 VAL A N 1
ATOM 741 C CA . VAL A 1 94 ? 0.497 1.546 2.767 1.00 95.75 94 VAL A CA 1
ATOM 742 C C . VAL A 1 94 ? 0.824 2.743 1.893 1.00 95.75 94 VAL A C 1
ATOM 744 O O . VAL A 1 94 ? -0.039 3.230 1.174 1.00 95.75 94 VAL A O 1
ATOM 747 N N . PHE A 1 95 ? 2.062 3.218 1.915 1.00 95.38 95 PHE A N 1
ATOM 748 C CA . PHE A 1 95 ? 2.483 4.346 1.093 1.00 95.38 95 PHE A CA 1
ATOM 749 C C . PHE A 1 95 ? 3.684 4.010 0.216 1.00 95.38 95 PHE A C 1
ATOM 751 O O . PHE A 1 95 ? 4.579 3.260 0.604 1.00 95.38 95 PHE A O 1
ATOM 758 N N . GLY A 1 96 ? 3.697 4.586 -0.983 1.00 94.62 96 GLY A N 1
ATOM 759 C CA . GLY A 1 96 ? 4.842 4.555 -1.878 1.00 94.62 96 GLY A CA 1
ATOM 760 C C . GLY A 1 96 ? 5.953 5.477 -1.381 1.00 94.62 96 GLY A C 1
ATOM 761 O O . GLY A 1 96 ? 5.714 6.625 -1.004 1.00 94.62 96 GLY A O 1
ATOM 762 N N . GLN A 1 97 ? 7.190 4.995 -1.422 1.00 92.94 97 GLN A N 1
ATOM 763 C CA . GLN A 1 97 ? 8.382 5.764 -1.090 1.00 92.94 97 GLN A CA 1
ATOM 764 C C . GLN A 1 97 ? 9.469 5.530 -2.134 1.00 92.94 97 GLN A C 1
ATOM 766 O O . GLN A 1 97 ? 9.673 4.413 -2.599 1.00 92.94 97 GLN A O 1
ATOM 771 N N . GLU A 1 98 ? 10.199 6.587 -2.478 1.00 92.38 98 GLU A N 1
ATOM 772 C CA . GLU A 1 98 ? 11.427 6.455 -3.256 1.00 92.38 98 GLU A CA 1
ATOM 773 C C . GLU A 1 98 ? 12.614 6.406 -2.283 1.00 92.38 98 GLU A C 1
ATOM 775 O O . GLU A 1 98 ? 12.845 7.347 -1.520 1.00 92.38 98 GLU A O 1
ATOM 780 N N . LEU A 1 99 ? 13.347 5.294 -2.278 1.00 88.94 99 LEU A N 1
ATOM 781 C CA . LEU A 1 99 ? 14.591 5.131 -1.530 1.00 88.94 99 LEU A CA 1
ATOM 782 C C . LEU A 1 99 ? 15.774 5.710 -2.327 1.00 88.94 99 LEU A C 1
ATOM 784 O O . LEU A 1 99 ? 15.629 6.295 -3.406 1.00 88.94 99 LEU A O 1
ATOM 788 N N . CYS A 1 100 ? 16.991 5.540 -1.807 1.00 86.88 100 CYS A N 1
ATOM 789 C CA . CYS A 1 100 ? 18.194 5.979 -2.505 1.00 86.88 100 CYS A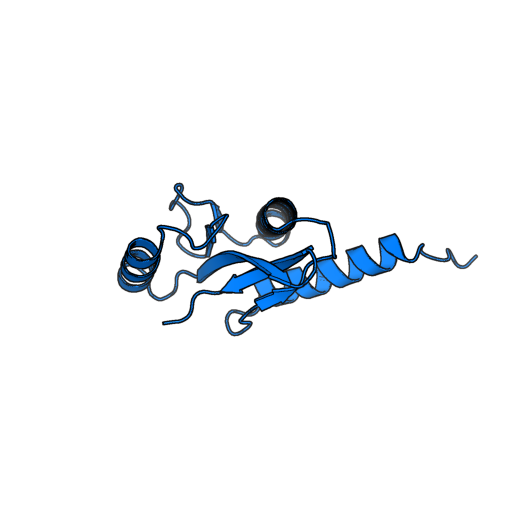 CA 1
ATOM 790 C C . CYS A 1 100 ? 18.343 5.295 -3.881 1.00 86.88 100 CYS A C 1
ATOM 792 O O . CYS A 1 100 ? 17.939 4.154 -4.090 1.00 86.88 100 CYS A O 1
ATOM 794 N N . HIS A 1 101 ? 18.967 5.997 -4.833 1.00 87.00 101 HIS A N 1
ATOM 795 C CA . HIS A 1 101 ? 19.297 5.471 -6.166 1.00 87.00 101 HIS A CA 1
ATOM 796 C C . HIS A 1 101 ? 18.106 5.044 -7.051 1.00 87.00 101 HIS A C 1
ATOM 798 O O . HIS A 1 101 ? 18.303 4.204 -7.939 1.00 87.00 101 HIS A O 1
ATOM 804 N N . GLN A 1 102 ? 16.932 5.671 -6.878 1.00 87.38 102 GLN A N 1
ATOM 805 C CA . GLN A 1 102 ? 15.704 5.404 -7.658 1.00 87.38 102 GLN A CA 1
ATOM 806 C C . GLN A 1 102 ? 15.180 3.979 -7.444 1.00 87.38 102 GLN A C 1
ATOM 808 O O . GLN A 1 102 ? 14.899 3.242 -8.396 1.00 87.38 102 GLN A O 1
ATOM 813 N N . VAL A 1 103 ? 15.166 3.555 -6.184 1.00 92.44 103 VAL A N 1
ATOM 814 C CA . VAL A 1 103 ? 14.620 2.266 -5.773 1.00 92.44 103 VAL A CA 1
ATOM 815 C C . VAL A 1 103 ? 13.277 2.535 -5.093 1.00 92.44 103 VAL A C 1
ATOM 817 O O . VAL A 1 103 ? 13.275 3.112 -4.006 1.00 92.44 103 VAL A O 1
ATOM 820 N N . PRO A 1 104 ? 12.143 2.158 -5.700 1.00 95.44 104 PRO A N 1
ATOM 821 C CA . PRO A 1 104 ? 10.847 2.337 -5.072 1.00 95.44 104 PRO A CA 1
ATOM 822 C C . PRO A 1 104 ? 10.618 1.296 -3.977 1.00 95.44 104 PRO A C 1
ATOM 824 O O . PRO A 1 104 ? 11.139 0.181 -4.033 1.00 95.44 104 PRO A O 1
ATOM 827 N N . ALA A 1 105 ? 9.800 1.647 -2.998 1.00 96.31 105 ALA A N 1
ATOM 828 C CA . ALA A 1 105 ? 9.322 0.747 -1.967 1.00 96.31 105 ALA A CA 1
ATOM 829 C C . ALA A 1 105 ? 7.862 1.049 -1.631 1.00 96.31 105 ALA A C 1
ATOM 831 O O . ALA A 1 105 ? 7.405 2.186 -1.765 1.00 96.31 105 ALA A O 1
ATOM 832 N N . LEU A 1 106 ? 7.152 0.030 -1.162 1.00 97.25 106 LEU A N 1
ATOM 833 C CA . LEU A 1 106 ? 5.898 0.203 -0.440 1.00 97.25 106 LEU A CA 1
ATOM 834 C C . LEU A 1 106 ? 6.185 0.008 1.036 1.00 97.25 106 LEU A C 1
ATOM 836 O O . LEU A 1 106 ? 6.876 -0.940 1.410 1.00 97.25 106 LEU A O 1
ATOM 840 N N . VAL A 1 107 ? 5.669 0.912 1.857 1.00 96.19 107 VAL A N 1
ATOM 841 C CA . VAL A 1 107 ? 5.909 0.936 3.296 1.00 96.19 107 VAL A CA 1
ATOM 842 C C . VAL A 1 107 ? 4.573 0.947 4.010 1.00 96.19 107 VAL A C 1
ATOM 844 O O . VAL A 1 107 ? 3.687 1.743 3.700 1.00 96.19 107 VAL A O 1
ATOM 847 N N . ARG A 1 108 ? 4.419 0.045 4.971 1.00 95.31 108 ARG A N 1
ATOM 848 C CA . ARG A 1 108 ? 3.248 -0.030 5.834 1.00 95.31 108 ARG A CA 1
ATOM 849 C C . ARG A 1 108 ? 3.415 0.976 6.966 1.00 95.31 108 ARG A C 1
ATOM 851 O O . ARG A 1 108 ? 4.406 0.952 7.692 1.00 95.31 108 ARG A O 1
ATOM 858 N N . TYR A 1 109 ? 2.444 1.862 7.129 1.00 92.62 109 TYR A N 1
ATOM 859 C CA . TYR A 1 109 ? 2.408 2.774 8.262 1.00 92.62 109 TYR A CA 1
ATOM 860 C C . TYR A 1 109 ? 2.087 1.985 9.537 1.00 92.62 109 TYR A C 1
ATOM 862 O O . TYR A 1 109 ? 1.033 1.351 9.638 1.00 92.62 109 TYR A O 1
ATOM 870 N N . LYS A 1 110 ? 3.007 2.030 10.503 1.00 85.25 110 LYS A N 1
ATOM 871 C CA . LYS A 1 110 ? 2.840 1.493 11.855 1.00 85.25 110 LYS A CA 1
ATOM 872 C C . LYS A 1 110 ? 2.898 2.654 12.847 1.00 85.25 110 LYS A C 1
ATOM 874 O O . LYS A 1 110 ? 3.762 3.520 12.720 1.00 85.25 110 LYS A O 1
ATOM 879 N N . LYS A 1 111 ? 1.963 2.664 13.794 1.00 70.94 111 LYS A N 1
ATOM 880 C CA . LYS A 1 111 ? 1.890 3.639 14.885 1.00 70.94 111 LYS A CA 1
ATOM 881 C C . LYS A 1 111 ? 2.498 3.071 16.159 1.00 70.94 111 LYS A C 1
ATOM 883 O O . LYS A 1 111 ? 2.322 1.852 16.381 1.00 70.94 111 LYS A O 1
#

Foldseek 3Di:
DDPPPDVVNVLVVVLLVQLLVCLPDLVRFKDKHDAPCAQVNSQVVSVVVCVVVVHDEEEPPDPVDLAEYEYAACPPCPVVCVVNCVVRVNYWYWYWDQDPRRIIMIGTDDD

Mean predicted aligned error: 5.36 Å

Nearest PDB structures (foldseek):
  7dq5-assembly1_B  TM=5.413E-01  e=1.596E+00  Embleya scabrispora
  8glc-assembly1_B  TM=4.400E-01  e=5.202E+00  Actinoplanes
  5jjq-assembly2_B  TM=3.864E-01  e=3.508E+00  Streptomyces sp. ML694-90F3
  8glc-assembly2_A  TM=4.271E-01  e=6.333E+00  Actinoplanes
  2n2t-assembly1_A  TM=3.042E-01  e=8.235E+00  synthetic construct